Protein AF-A0A1I0B8S6-F1 (afdb_monomer_lite)

Foldseek 3Di:
DDDDDDPVVLVVLLLCCLQVVDDLVVSCVVVVHDSVVNVVSNVVLVVVLVVDVVSVVVSVVSNVNNVVVVVVVVVVLVVVVVVVVVVCVVVVLVPPDPPVSLVVCCVVCCVPNNNVRSCVVVVNDD

pLDDT: mean 80.11, std 11.03, range [46.56, 90.31]

InterPro domains:
  IPR002514 Transposase IS3/IS911family [PF01527] (2-73)
  IPR009057 Homedomain-like superfamily [SSF46689] (1-84)

Radius of gyration: 21.49 Å; chains: 1; bounding box: 52×26×56 Å

Organism: NCBI:txid29364

Secondary structure (DSSP, 8-state):
------HHHHHHHHHHHHHH---HHHHHHHHT--HHHHHHHHHHHHHHHHH-HHHHHHHHHHHHHHHHHHHHHHHHHHHHHHHHHHHHHTTTTTSTT-HHHHHHHHHHHHHHH-HHHHHHHTT---

Structure (mmCIF, N/CA/C/O backbone):
data_AF-A0A1I0B8S6-F1
#
_entry.id   AF-A0A1I0B8S6-F1
#
loop_
_atom_site.group_PDB
_atom_site.id
_atom_site.type_symbol
_atom_site.label_atom_id
_atom_site.label_alt_id
_atom_site.label_comp_id
_atom_site.label_asym_id
_atom_site.label_entity_id
_atom_site.label_seq_id
_atom_site.pdbx_PDB_ins_code
_atom_site.Cartn_x
_atom_site.Cartn_y
_atom_site.Cartn_z
_atom_site.occupancy
_atom_site.B_iso_or_equiv
_atom_site.auth_seq_id
_atom_site.auth_comp_id
_atom_site.auth_asym_id
_atom_site.auth_atom_id
_atom_site.pdbx_PDB_model_num
ATOM 1 N N . MET A 1 1 ? -30.317 -6.995 13.754 1.00 46.72 1 MET A N 1
ATOM 2 C CA . MET A 1 1 ? -29.361 -7.812 14.539 1.00 46.72 1 MET A CA 1
ATOM 3 C C . MET A 1 1 ? -27.995 -7.140 14.526 1.00 46.72 1 MET A C 1
ATOM 5 O O . MET A 1 1 ? -27.531 -6.783 13.449 1.00 46.72 1 MET A O 1
ATOM 9 N N . ARG A 1 2 ? -27.363 -6.925 15.688 1.00 54.00 2 ARG A N 1
ATOM 10 C CA . ARG A 1 2 ? -25.967 -6.461 15.755 1.00 54.00 2 ARG A CA 1
ATOM 11 C C . ARG A 1 2 ? -25.064 -7.676 15.537 1.00 54.00 2 ARG A C 1
ATOM 13 O O . ARG A 1 2 ? -25.101 -8.601 16.339 1.00 54.00 2 ARG A O 1
ATOM 20 N N . LYS A 1 3 ? -24.306 -7.700 14.438 1.00 65.38 3 LYS A N 1
ATOM 21 C CA . LYS A 1 3 ? -23.244 -8.695 14.250 1.00 65.38 3 LYS A CA 1
ATOM 22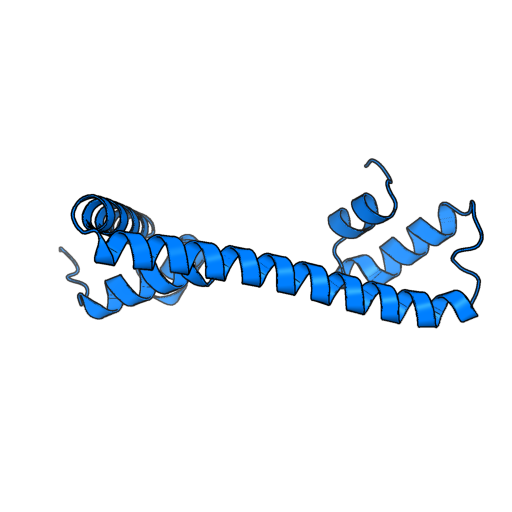 C C . LYS A 1 3 ? -22.102 -8.321 15.194 1.00 65.38 3 LYS A C 1
ATOM 24 O O . LYS A 1 3 ? -21.470 -7.281 15.009 1.00 65.38 3 LYS A O 1
ATOM 29 N N . ASN A 1 4 ? -21.889 -9.125 16.228 1.00 69.56 4 ASN A N 1
ATOM 30 C CA . ASN A 1 4 ? -20.754 -8.959 17.124 1.00 69.56 4 ASN A CA 1
ATOM 31 C C . ASN A 1 4 ? -19.545 -9.627 16.470 1.00 69.56 4 ASN A C 1
ATOM 33 O O . ASN A 1 4 ? -19.515 -10.842 16.320 1.00 69.56 4 ASN A O 1
ATOM 37 N N . TYR A 1 5 ? -18.588 -8.813 16.034 1.00 75.38 5 TYR A N 1
ATOM 38 C CA . TYR A 1 5 ? -17.315 -9.297 15.508 1.00 75.38 5 TYR A CA 1
ATOM 39 C C . TYR A 1 5 ? -16.322 -9.472 16.656 1.00 75.38 5 TYR A C 1
ATOM 41 O O . TYR A 1 5 ? -16.234 -8.592 17.524 1.00 75.38 5 TYR A O 1
ATOM 49 N N . GLU A 1 6 ? -15.577 -10.575 16.624 1.00 83.12 6 GLU A N 1
ATOM 50 C CA . GLU A 1 6 ? -14.491 -10.878 17.559 1.00 83.12 6 GLU A CA 1
ATOM 51 C C . GLU A 1 6 ? -13.477 -9.719 17.599 1.00 83.12 6 GLU A C 1
ATOM 53 O O . GLU A 1 6 ? -13.084 -9.221 16.536 1.00 83.12 6 GLU A O 1
ATOM 58 N N . PRO A 1 7 ? -13.040 -9.255 18.784 1.00 81.56 7 PRO A N 1
ATOM 59 C CA . PRO A 1 7 ? -12.108 -8.132 18.905 1.00 81.56 7 PRO A CA 1
ATOM 60 C C . PRO A 1 7 ? -10.800 -8.365 18.140 1.00 81.56 7 PRO A C 1
ATOM 62 O O . PRO A 1 7 ? -10.273 -7.425 17.546 1.00 81.56 7 PRO A O 1
ATOM 65 N N . GLU A 1 8 ? -10.328 -9.609 18.071 1.00 83.12 8 GLU A N 1
ATOM 66 C CA . GLU A 1 8 ? -9.116 -9.972 17.332 1.00 83.12 8 GLU A CA 1
ATOM 67 C C . GLU A 1 8 ? -9.279 -9.771 15.819 1.00 83.12 8 GLU A C 1
ATOM 69 O O . GLU A 1 8 ? -8.415 -9.175 15.174 1.00 83.12 8 GLU A O 1
ATOM 74 N N . THR A 1 9 ? -10.441 -10.124 15.254 1.00 84.75 9 THR A N 1
ATOM 75 C CA . THR A 1 9 ? -10.722 -9.882 13.826 1.00 84.75 9 THR A CA 1
ATOM 76 C C . THR A 1 9 ? -10.753 -8.391 13.485 1.00 84.75 9 THR A C 1
ATOM 78 O O . THR A 1 9 ? -10.260 -7.982 12.434 1.00 84.75 9 THR A O 1
ATOM 81 N N . LYS A 1 10 ? -11.259 -7.544 14.394 1.00 86.50 10 LYS A N 1
ATOM 82 C CA . LYS A 1 10 ? -11.276 -6.084 14.202 1.00 86.50 10 LYS A CA 1
ATOM 83 C C . LYS A 1 10 ? -9.864 -5.513 14.165 1.00 86.50 10 LYS A C 1
ATOM 85 O O . LYS A 1 10 ? -9.551 -4.737 13.263 1.00 86.50 10 LYS A O 1
ATOM 90 N N . LYS A 1 11 ? -9.014 -5.915 15.117 1.00 85.94 11 LYS A N 1
ATOM 91 C CA . LYS A 1 11 ? -7.609 -5.486 15.178 1.00 85.94 11 LYS A CA 1
ATOM 92 C C . LYS A 1 11 ? -6.851 -5.909 13.924 1.00 85.94 11 LYS A C 1
ATOM 94 O O . LYS A 1 11 ? -6.152 -5.089 13.336 1.00 85.94 11 LYS A O 1
ATOM 99 N N . GLN A 1 12 ? -7.046 -7.148 13.469 1.00 88.50 12 GLN A N 1
ATOM 100 C CA . GLN A 1 12 ? -6.410 -7.653 12.254 1.00 88.50 12 GLN A CA 1
ATOM 101 C C . GLN A 1 12 ? -6.803 -6.835 11.016 1.00 88.50 12 GLN A C 1
ATOM 103 O O . GLN A 1 12 ? -5.929 -6.418 10.260 1.00 88.50 12 GLN A O 1
ATOM 108 N N . ILE A 1 13 ? -8.092 -6.540 10.825 1.00 89.12 13 ILE A N 1
ATOM 109 C CA . ILE A 1 13 ? -8.568 -5.755 9.672 1.00 89.12 13 ILE A CA 1
ATOM 110 C C . ILE A 1 13 ? -7.998 -4.328 9.692 1.00 89.12 13 ILE A C 1
ATOM 112 O O . ILE A 1 13 ? -7.556 -3.827 8.656 1.00 89.12 13 ILE A O 1
ATOM 116 N N . VAL A 1 14 ? -7.965 -3.676 10.861 1.00 87.19 14 VAL A N 1
ATOM 117 C CA . VAL A 1 14 ? -7.371 -2.336 11.008 1.00 87.19 14 VAL A CA 1
ATOM 118 C C . VAL A 1 14 ? -5.873 -2.367 10.693 1.00 87.19 14 VAL A C 1
ATOM 120 O O . VAL A 1 14 ? -5.393 -1.527 9.933 1.00 87.19 14 VAL A O 1
ATOM 123 N N . ARG A 1 15 ? -5.148 -3.369 11.198 1.00 87.44 15 ARG A N 1
ATOM 124 C CA . ARG A 1 15 ? -3.715 -3.546 10.941 1.00 87.44 15 ARG A CA 1
ATOM 125 C C . ARG A 1 15 ? -3.418 -3.770 9.459 1.00 87.44 15 ARG A C 1
ATOM 127 O O . ARG A 1 15 ? -2.544 -3.114 8.906 1.00 87.44 15 ARG A O 1
ATOM 134 N N . LEU A 1 16 ? -4.197 -4.616 8.780 1.00 89.00 16 LEU A N 1
ATOM 135 C CA . LEU A 1 16 ? -4.075 -4.839 7.334 1.00 89.00 16 LEU A CA 1
ATOM 136 C C . LEU A 1 16 ? -4.288 -3.547 6.535 1.00 89.00 16 LEU A C 1
ATOM 138 O O . LEU A 1 16 ? -3.553 -3.283 5.584 1.00 89.00 16 LEU A O 1
ATOM 142 N N . HIS A 1 17 ? -5.264 -2.726 6.924 1.00 87.94 17 HIS A N 1
ATOM 143 C CA . HIS A 1 17 ? -5.497 -1.435 6.282 1.00 87.94 17 HIS A CA 1
ATOM 144 C C . HIS A 1 17 ? -4.309 -0.479 6.468 1.00 87.94 17 HIS A C 1
ATOM 146 O O . HIS A 1 17 ? -3.855 0.122 5.494 1.00 87.94 17 HIS A O 1
ATOM 152 N N . LEU A 1 18 ? -3.790 -0.365 7.695 1.00 84.94 18 LEU A N 1
ATOM 153 C CA . LEU A 1 18 ? -2.733 0.588 8.043 1.00 84.94 18 LEU A CA 1
ATOM 154 C C . LEU A 1 18 ? -1.338 0.163 7.564 1.00 84.94 18 LEU A C 1
ATOM 156 O O . LEU A 1 18 ? -0.595 1.022 7.106 1.00 84.94 18 LEU A O 1
ATOM 160 N N . GLU A 1 19 ? -0.986 -1.124 7.630 1.00 84.38 19 GLU A N 1
ATOM 161 C CA . GLU A 1 19 ? 0.338 -1.627 7.225 1.00 84.38 19 GLU A CA 1
ATOM 162 C C . GLU A 1 19 ? 0.423 -1.934 5.725 1.00 84.38 19 GLU A C 1
ATOM 164 O O . GLU A 1 19 ? 1.443 -1.677 5.083 1.00 84.38 19 GLU A O 1
ATOM 169 N N . GLN A 1 20 ? -0.627 -2.530 5.147 1.00 80.81 20 GLN A N 1
ATOM 170 C CA . GLN A 1 20 ? -0.616 -2.942 3.737 1.00 80.81 20 GLN A CA 1
ATOM 171 C C . GLN A 1 20 ? -1.216 -1.885 2.809 1.00 80.81 20 GLN A C 1
ATOM 173 O O . GLN A 1 20 ? -1.056 -1.985 1.595 1.00 80.81 20 GLN A O 1
ATOM 178 N N . GLY A 1 21 ? -1.928 -0.890 3.347 1.00 81.69 21 GLY A N 1
ATOM 179 C CA . GLY A 1 21 ? -2.582 0.143 2.547 1.00 81.69 21 GLY A CA 1
ATOM 180 C C . GLY A 1 21 ? -3.748 -0.376 1.704 1.00 81.69 21 GLY A C 1
ATOM 181 O O . GLY A 1 21 ? -4.127 0.275 0.729 1.00 81.69 21 GLY A O 1
ATOM 182 N N . ARG A 1 22 ? -4.313 -1.548 2.038 1.00 84.62 22 ARG A N 1
ATOM 183 C CA . ARG A 1 22 ? -5.467 -2.108 1.313 1.00 84.62 22 ARG A CA 1
ATOM 184 C C . ARG A 1 22 ? -6.677 -1.199 1.446 1.00 84.62 22 ARG A C 1
ATOM 186 O O . ARG A 1 22 ? -6.875 -0.564 2.475 1.00 84.62 22 ARG A O 1
ATOM 193 N N . THR A 1 23 ? -7.535 -1.159 0.435 1.00 87.88 23 THR A N 1
ATOM 194 C CA . THR A 1 23 ? -8.756 -0.351 0.508 1.00 87.88 23 THR A CA 1
ATOM 195 C C . THR A 1 23 ? -9.775 -0.976 1.461 1.00 87.88 23 THR A C 1
ATOM 197 O O . THR A 1 23 ? -9.910 -2.197 1.547 1.00 87.88 23 THR A O 1
ATOM 200 N N . ILE A 1 24 ? -10.554 -0.130 2.142 1.00 87.94 24 ILE A N 1
ATOM 201 C CA . ILE A 1 24 ? -11.654 -0.568 3.020 1.00 87.94 24 ILE A CA 1
ATOM 202 C C . ILE A 1 24 ? -12.653 -1.450 2.256 1.00 87.94 24 ILE A C 1
ATOM 204 O O . ILE A 1 24 ? -13.195 -2.396 2.816 1.00 87.94 24 ILE A O 1
ATOM 208 N N . LYS A 1 25 ? -12.868 -1.162 0.966 1.00 87.75 25 LYS A N 1
ATOM 209 C CA . LYS A 1 25 ? -13.749 -1.942 0.093 1.00 87.75 25 LYS A CA 1
ATOM 210 C C . LYS A 1 25 ? -13.231 -3.368 -0.120 1.00 87.75 25 LYS A C 1
ATOM 212 O O . LYS A 1 25 ? -13.991 -4.306 0.069 1.00 87.75 25 LYS A O 1
ATOM 217 N N . SER A 1 26 ? -11.940 -3.529 -0.421 1.00 88.25 26 SER A N 1
ATOM 218 C CA . SER A 1 26 ? -11.330 -4.856 -0.583 1.00 88.25 26 SER A CA 1
ATOM 219 C C . SER A 1 26 ? -11.429 -5.683 0.702 1.00 88.25 26 SER A C 1
ATOM 221 O O . SER A 1 26 ? -11.811 -6.846 0.648 1.00 88.25 26 SER A O 1
ATOM 223 N N . LEU A 1 27 ? -11.164 -5.075 1.863 1.00 88.44 27 LEU A N 1
ATOM 224 C CA . LEU A 1 27 ? -11.281 -5.760 3.156 1.00 88.44 27 LEU A CA 1
ATOM 225 C C . LEU A 1 27 ? -12.739 -6.101 3.503 1.00 88.44 27 LEU A C 1
ATOM 227 O O . LEU A 1 27 ? -13.023 -7.145 4.080 1.00 88.44 27 LEU A O 1
ATOM 231 N N . SER A 1 28 ? -13.672 -5.222 3.146 1.00 87.88 28 SER A N 1
ATOM 232 C CA . SER A 1 28 ? -15.110 -5.436 3.321 1.00 87.88 28 SER A CA 1
ATOM 233 C C . SER A 1 28 ? -15.604 -6.644 2.520 1.00 87.88 28 SER A C 1
ATOM 235 O O . SER A 1 28 ? -16.340 -7.467 3.064 1.00 87.88 28 SER A O 1
ATOM 237 N N . GLU A 1 29 ? -15.164 -6.776 1.268 1.00 88.88 29 GLU A N 1
ATOM 238 C CA . GLU A 1 29 ? -15.501 -7.903 0.392 1.00 88.88 29 GLU A CA 1
ATOM 239 C C . GLU A 1 29 ? -14.847 -9.213 0.862 1.00 88.88 29 GLU A C 1
ATOM 241 O O . GLU A 1 29 ? -15.524 -10.234 0.928 1.00 88.88 29 GLU A O 1
ATOM 246 N N . GLU A 1 30 ? -13.571 -9.181 1.263 1.00 89.12 30 GLU A N 1
ATOM 247 C CA . GLU A 1 30 ? -12.813 -10.366 1.704 1.00 89.12 30 GLU A CA 1
ATOM 248 C C . GLU A 1 30 ? -13.339 -10.949 3.028 1.00 89.12 30 GLU A C 1
ATOM 250 O O . GLU A 1 30 ? -13.518 -12.158 3.154 1.00 89.12 30 GLU A O 1
ATOM 255 N N . TYR A 1 31 ? -13.632 -10.092 4.010 1.00 86.94 31 TYR A N 1
ATOM 256 C CA . TYR A 1 31 ? -14.057 -10.517 5.350 1.00 86.94 31 TYR A CA 1
ATOM 257 C C . TYR A 1 31 ? -15.586 -10.502 5.536 1.00 86.94 31 TYR A C 1
ATOM 259 O O . TYR A 1 31 ? -16.082 -10.801 6.624 1.00 86.94 31 TYR A O 1
ATOM 267 N N . GLY A 1 32 ? -16.356 -10.124 4.509 1.00 85.12 32 GLY A N 1
ATOM 268 C CA . GLY A 1 32 ? -17.823 -10.044 4.574 1.00 85.12 32 GLY A CA 1
ATOM 269 C C . GLY A 1 32 ? -18.351 -8.999 5.570 1.00 85.12 32 GLY A C 1
ATOM 270 O O . GLY A 1 32 ? -19.462 -9.127 6.099 1.00 85.12 32 GLY A O 1
ATOM 271 N N . VAL A 1 33 ? -17.548 -7.974 5.862 1.00 86.38 33 VAL A N 1
ATOM 272 C CA . VAL A 1 33 ? -17.849 -6.903 6.824 1.00 86.38 33 VAL A CA 1
ATOM 273 C C . VAL A 1 33 ? -18.381 -5.688 6.075 1.00 86.38 33 VAL A C 1
ATOM 275 O O . VAL A 1 33 ? -17.951 -5.425 4.964 1.00 86.38 33 VAL A O 1
ATOM 278 N N . SER A 1 34 ? -19.275 -4.886 6.662 1.00 87.69 34 SER A N 1
ATOM 279 C CA . SER A 1 34 ? -19.680 -3.624 6.024 1.00 87.69 34 SER A CA 1
ATOM 280 C C . SER A 1 34 ? -18.536 -2.597 6.003 1.00 87.69 34 SER A C 1
ATOM 282 O O . SER A 1 34 ? -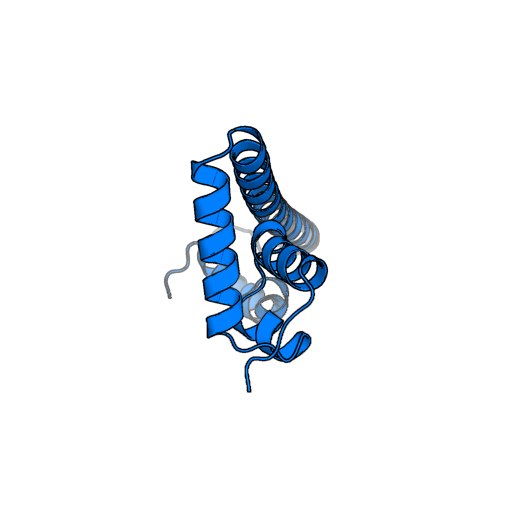17.813 -2.440 6.991 1.00 87.69 34 SER A O 1
ATOM 284 N N . THR A 1 35 ? -18.409 -1.838 4.914 1.00 89.19 35 THR A N 1
ATOM 285 C CA . THR A 1 35 ? -17.416 -0.755 4.777 1.00 89.19 35 THR A CA 1
ATOM 286 C C . THR A 1 35 ? -17.498 0.264 5.920 1.00 89.19 35 THR A C 1
ATOM 288 O O . THR A 1 35 ? -16.473 0.694 6.449 1.00 89.19 35 THR A O 1
ATOM 291 N N . ALA A 1 36 ? -18.715 0.593 6.363 1.00 88.75 36 ALA A N 1
ATOM 292 C CA . ALA A 1 36 ? -18.955 1.487 7.492 1.00 88.75 36 ALA A CA 1
ATOM 293 C C . ALA A 1 36 ? -18.398 0.927 8.812 1.00 88.75 36 ALA A C 1
ATOM 295 O O . ALA A 1 36 ? -17.821 1.670 9.603 1.00 88.75 36 ALA A O 1
ATOM 296 N N . SER A 1 37 ? -18.521 -0.383 9.053 1.00 88.75 37 SER A N 1
ATOM 297 C CA . SER A 1 37 ? -17.957 -1.017 10.252 1.00 88.75 37 SER A CA 1
ATOM 298 C C . SER A 1 37 ? -16.434 -0.937 10.270 1.00 88.75 37 SER A C 1
ATOM 300 O O . SER A 1 37 ? -15.869 -0.558 11.291 1.00 88.75 37 SER A O 1
ATOM 302 N N . VAL A 1 38 ? -15.783 -1.218 9.138 1.00 88.25 38 VAL A N 1
ATOM 303 C CA . VAL A 1 38 ? -14.322 -1.115 9.017 1.00 88.25 38 VAL A CA 1
ATOM 304 C C . VAL A 1 38 ? -13.863 0.324 9.261 1.00 88.25 38 VAL A C 1
ATOM 306 O O . VAL A 1 38 ? -12.951 0.549 10.053 1.00 88.25 38 VAL A O 1
ATOM 309 N N . SER A 1 39 ? -14.542 1.311 8.668 1.00 88.69 39 SER A N 1
ATOM 310 C CA . SER A 1 39 ? -14.235 2.725 8.913 1.00 88.69 39 SER A CA 1
ATOM 311 C C . SER A 1 39 ? -14.404 3.108 10.387 1.00 88.69 39 SER A C 1
ATOM 313 O O . SER A 1 39 ? -13.584 3.851 10.926 1.00 88.69 39 SER A O 1
ATOM 315 N N . ASN A 1 40 ? -15.441 2.597 11.055 1.00 90.31 40 ASN A N 1
ATOM 316 C CA . ASN A 1 40 ? -15.660 2.848 12.477 1.00 90.31 40 ASN A CA 1
ATOM 317 C C . ASN A 1 40 ? -14.545 2.250 13.342 1.00 90.31 40 ASN A C 1
ATOM 319 O O . ASN A 1 40 ? -14.111 2.906 14.285 1.00 90.31 40 ASN A O 1
ATOM 323 N N . TRP A 1 41 ? -14.042 1.056 13.015 1.00 90.19 41 TRP A N 1
ATOM 324 C CA . TRP A 1 41 ? -12.935 0.436 13.752 1.00 90.19 41 TRP A CA 1
ATOM 325 C C . TRP A 1 41 ? -11.620 1.189 13.574 1.00 90.19 41 TRP A C 1
ATOM 327 O O . TRP A 1 41 ? -10.916 1.402 14.555 1.00 90.19 41 TRP A O 1
ATOM 337 N N . VAL A 1 42 ? -11.323 1.674 12.365 1.00 86.94 42 VAL A N 1
ATOM 338 C CA . VAL A 1 42 ? -10.144 2.525 12.120 1.00 86.94 42 VAL A CA 1
ATOM 339 C C . VAL A 1 42 ? -10.237 3.828 12.921 1.00 86.94 42 VAL A C 1
ATOM 341 O O . VAL A 1 42 ? -9.267 4.248 13.551 1.00 86.94 42 VAL A O 1
ATOM 344 N N . ASN A 1 43 ? -11.419 4.450 12.956 1.00 87.62 43 ASN A N 1
ATOM 345 C CA . ASN A 1 43 ? -11.647 5.662 13.744 1.00 87.62 43 ASN A CA 1
ATOM 346 C C . ASN A 1 43 ? -11.531 5.409 15.250 1.00 87.62 43 ASN A C 1
ATOM 348 O O . ASN A 1 43 ? -11.001 6.250 15.974 1.00 87.62 43 ASN A O 1
ATOM 352 N N . GLN A 1 44 ? -12.026 4.268 15.726 1.00 86.50 44 GLN A N 1
ATOM 353 C CA . GLN A 1 44 ? -11.897 3.870 17.121 1.00 86.50 44 GLN A CA 1
ATOM 354 C C . GLN A 1 44 ? -10.427 3.641 17.491 1.00 86.50 44 GLN A C 1
ATOM 356 O O . GLN A 1 44 ? -9.969 4.205 18.479 1.00 86.50 44 GLN A O 1
ATOM 361 N N . PHE A 1 45 ? -9.672 2.931 16.650 1.00 84.62 45 PHE A N 1
ATOM 362 C CA . PHE A 1 45 ? -8.238 2.721 16.841 1.00 84.62 45 PHE A CA 1
ATOM 363 C C . PHE A 1 45 ? -7.477 4.051 16.913 1.00 84.62 45 PHE A C 1
ATOM 365 O O . PHE A 1 45 ? -6.725 4.288 17.849 1.00 84.62 45 PHE A O 1
ATOM 372 N N . ARG A 1 46 ? -7.760 4.994 16.002 1.00 82.38 46 ARG A N 1
ATOM 373 C CA . ARG A 1 46 ? -7.152 6.336 16.039 1.00 82.38 46 ARG A CA 1
ATOM 374 C C . ARG A 1 46 ? -7.453 7.091 17.342 1.00 82.38 46 ARG A C 1
ATOM 376 O O . ARG A 1 46 ? -6.587 7.809 17.833 1.00 82.38 46 ARG A O 1
ATOM 383 N N . LYS A 1 47 ? -8.662 6.955 17.897 1.00 84.62 47 LYS A N 1
ATOM 384 C CA . LYS A 1 47 ? -9.017 7.555 19.197 1.00 84.62 47 LYS A CA 1
ATOM 385 C C . LYS A 1 47 ? -8.273 6.885 20.351 1.00 84.62 47 LYS A C 1
ATOM 387 O O . LYS A 1 47 ? -7.812 7.575 21.252 1.00 84.62 47 LYS A O 1
ATOM 392 N N . GLU A 1 48 ? -8.126 5.565 20.315 1.00 82.00 48 GLU A N 1
ATOM 393 C CA . GLU A 1 48 ? -7.345 4.814 21.305 1.00 82.00 48 GLU A CA 1
ATOM 394 C C . GLU A 1 48 ? -5.861 5.232 21.274 1.00 82.00 48 GLU A C 1
ATOM 396 O O . GLU A 1 48 ? -5.279 5.474 22.332 1.00 82.00 48 GLU A O 1
ATOM 401 N N . CYS A 1 49 ? -5.288 5.472 20.087 1.00 78.56 49 CYS A N 1
ATOM 402 C CA . CYS A 1 49 ? -3.935 6.020 19.921 1.00 78.56 49 CYS A CA 1
ATOM 403 C C . CYS A 1 49 ? -3.760 7.435 20.496 1.00 78.56 49 CYS A C 1
ATOM 405 O O . CYS A 1 49 ? -2.666 7.789 20.920 1.00 78.56 49 CYS A O 1
ATOM 407 N N . GLN A 1 50 ? -4.803 8.271 20.520 1.00 75.75 50 GLN A N 1
ATOM 408 C CA . GLN A 1 50 ? -4.706 9.609 21.125 1.00 75.75 50 GLN A CA 1
ATOM 409 C C . GLN A 1 50 ? -4.615 9.554 22.653 1.00 75.75 50 GLN A C 1
ATOM 411 O O . GLN A 1 50 ? -4.020 10.442 23.258 1.00 75.75 50 GLN A O 1
ATOM 416 N N . ASN A 1 51 ? -5.182 8.514 23.265 1.00 80.38 51 ASN A N 1
ATOM 417 C CA . ASN A 1 51 ? -5.254 8.376 24.717 1.00 80.38 51 ASN A CA 1
ATOM 418 C C . ASN A 1 51 ? -4.087 7.572 25.312 1.00 80.38 51 ASN A C 1
ATOM 420 O O . ASN A 1 51 ? -3.877 7.623 26.521 1.00 80.38 51 ASN A O 1
ATOM 424 N N . ASN A 1 52 ? -3.335 6.826 24.494 1.00 81.50 52 ASN A N 1
ATOM 425 C CA . ASN A 1 52 ? -2.235 5.975 24.947 1.00 81.50 52 ASN A CA 1
ATOM 426 C C . ASN A 1 52 ? -0.969 6.210 24.107 1.00 81.50 52 ASN A C 1
ATOM 428 O O . ASN A 1 52 ? -0.964 5.976 22.899 1.00 81.50 52 ASN A O 1
ATOM 432 N N . SER A 1 53 ? 0.122 6.612 24.768 1.00 77.88 53 SER A N 1
ATOM 433 C CA . SER A 1 53 ? 1.421 6.869 24.129 1.00 77.88 53 SER A CA 1
ATOM 434 C C . SER A 1 53 ? 1.975 5.643 23.395 1.00 77.88 53 SER A C 1
ATOM 436 O O . SER A 1 53 ? 2.485 5.778 22.288 1.00 77.88 53 SER A O 1
ATOM 438 N N . GLN A 1 54 ? 1.802 4.440 23.950 1.00 78.19 54 GLN A N 1
ATOM 439 C CA . GLN A 1 54 ? 2.285 3.198 23.335 1.00 78.19 54 GLN A CA 1
ATOM 440 C C . GLN A 1 54 ? 1.513 2.860 22.048 1.00 78.19 54 GLN A C 1
ATOM 442 O O . GLN A 1 54 ? 2.098 2.464 21.044 1.00 78.19 54 GLN A O 1
ATOM 447 N N . ALA A 1 55 ? 0.194 3.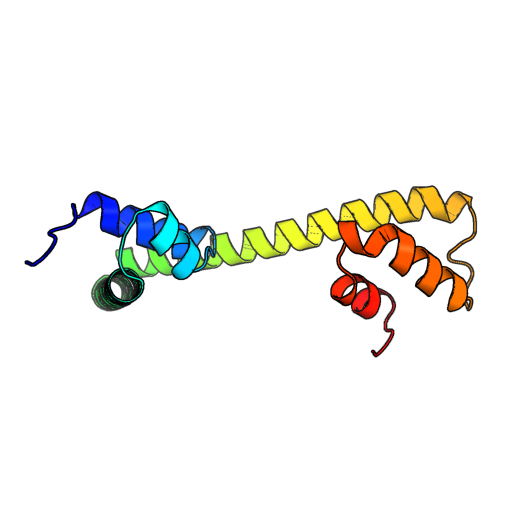078 22.046 1.00 76.44 55 ALA A N 1
ATOM 448 C CA . ALA A 1 55 ? -0.638 2.867 20.860 1.00 76.44 55 ALA A CA 1
ATOM 449 C C . ALA A 1 55 ? -0.365 3.915 19.766 1.00 76.44 55 ALA A C 1
ATOM 451 O O . ALA A 1 55 ? -0.561 3.645 18.580 1.00 76.44 55 ALA A O 1
ATOM 452 N N . LYS A 1 56 ? 0.089 5.115 20.147 1.00 81.44 56 LYS A N 1
ATOM 453 C CA . LYS A 1 56 ? 0.534 6.146 19.206 1.00 81.44 56 LYS A CA 1
ATOM 454 C C . LYS A 1 56 ? 1.827 5.746 18.499 1.00 81.44 56 LYS A C 1
ATOM 456 O O . LYS A 1 56 ? 1.873 5.812 17.277 1.00 81.44 56 LYS A O 1
ATOM 461 N N . GLU A 1 57 ? 2.827 5.285 19.248 1.00 82.19 57 GLU A N 1
ATOM 462 C CA . GLU A 1 57 ? 4.086 4.786 18.678 1.00 82.19 57 GLU A CA 1
ATOM 463 C C . GLU A 1 57 ? 3.841 3.621 17.712 1.00 82.19 57 GLU A C 1
ATOM 465 O O . GLU A 1 57 ? 4.406 3.587 16.619 1.00 82.19 57 GLU A O 1
ATOM 470 N N . GLU A 1 58 ? 2.937 2.702 18.062 1.00 81.19 58 GLU A N 1
ATOM 471 C CA . GLU A 1 58 ? 2.562 1.589 17.186 1.00 81.19 58 GLU A CA 1
ATOM 472 C C . GLU A 1 58 ? 1.874 2.078 15.898 1.00 81.19 58 GLU A C 1
ATOM 474 O O . GLU A 1 58 ? 2.176 1.594 14.805 1.00 81.19 58 GLU A O 1
ATOM 479 N N . TYR A 1 59 ? 0.993 3.079 15.991 1.00 81.44 59 TYR A N 1
ATOM 480 C CA . TYR A 1 59 ? 0.362 3.695 14.821 1.00 81.44 59 TYR A CA 1
ATOM 481 C C . TYR A 1 59 ? 1.372 4.392 13.905 1.00 81.44 59 TYR A C 1
ATOM 483 O O . TYR A 1 59 ? 1.340 4.175 12.690 1.00 81.44 59 TYR A O 1
ATOM 491 N N . ASP A 1 60 ? 2.267 5.198 14.472 1.00 84.69 60 ASP A N 1
ATOM 492 C CA . ASP A 1 60 ? 3.304 5.903 13.717 1.00 84.69 60 ASP A CA 1
ATOM 493 C C . ASP A 1 60 ? 4.237 4.896 13.020 1.00 84.69 60 ASP A C 1
ATOM 495 O O . ASP A 1 60 ? 4.482 5.015 11.816 1.00 84.69 60 ASP A O 1
ATOM 499 N N . SER A 1 61 ? 4.622 3.823 13.721 1.00 85.12 61 SER A N 1
ATOM 500 C CA . SER A 1 61 ? 5.400 2.706 13.162 1.00 85.12 61 SER A CA 1
ATOM 501 C C . SER A 1 61 ? 4.689 2.033 11.981 1.00 85.12 61 SER A C 1
ATOM 503 O O . SER A 1 61 ? 5.293 1.794 10.936 1.00 85.12 61 SER A O 1
ATOM 505 N N . MET A 1 62 ? 3.384 1.749 12.095 1.00 84.25 62 MET A N 1
ATOM 506 C CA . MET A 1 62 ? 2.611 1.154 10.995 1.00 84.25 62 MET A CA 1
ATOM 507 C C . MET A 1 62 ? 2.542 2.076 9.769 1.00 84.25 62 MET A C 1
ATOM 509 O O . MET A 1 62 ? 2.627 1.604 8.633 1.00 84.25 62 MET A O 1
ATOM 513 N N . GLN A 1 63 ? 2.404 3.389 9.979 1.00 84.12 63 GLN A N 1
ATOM 514 C CA . GLN A 1 63 ? 2.422 4.366 8.887 1.00 84.12 63 GLN A CA 1
ATOM 515 C C . GLN A 1 63 ? 3.786 4.434 8.201 1.00 84.12 63 GLN A C 1
ATOM 517 O O . GLN A 1 63 ? 3.851 4.545 6.974 1.00 84.12 63 GLN A O 1
ATOM 522 N N . GLU A 1 64 ? 4.868 4.353 8.969 1.00 87.06 64 GLU A N 1
ATOM 523 C CA . GLU A 1 64 ? 6.225 4.314 8.436 1.00 87.06 64 GLU A CA 1
ATOM 524 C C . GLU A 1 64 ? 6.474 3.043 7.618 1.00 87.06 64 GLU A C 1
ATOM 526 O O . GLU A 1 64 ? 6.928 3.135 6.478 1.00 87.06 64 GLU A O 1
ATOM 531 N N . ILE A 1 65 ? 6.049 1.873 8.110 1.00 88.50 65 ILE A N 1
ATOM 532 C CA . ILE A 1 65 ? 6.105 0.607 7.357 1.00 88.50 65 ILE A CA 1
ATOM 533 C C . ILE A 1 65 ? 5.386 0.734 6.008 1.00 88.50 65 ILE A C 1
ATOM 535 O O . ILE A 1 65 ? 5.899 0.274 4.985 1.00 88.50 65 ILE A O 1
ATOM 539 N N . LEU A 1 66 ? 4.214 1.372 5.975 1.00 86.56 66 LEU A N 1
ATOM 540 C CA . LEU A 1 66 ? 3.471 1.582 4.734 1.00 86.56 66 LEU A CA 1
ATOM 541 C C . LEU A 1 66 ? 4.213 2.509 3.761 1.00 86.56 66 LEU A C 1
ATOM 543 O O . LEU A 1 66 ? 4.222 2.236 2.558 1.00 86.56 66 LEU A O 1
ATOM 547 N N . LYS A 1 67 ? 4.837 3.588 4.251 1.00 88.50 67 LYS A N 1
ATOM 548 C CA . LYS A 1 67 ? 5.658 4.486 3.419 1.00 88.50 67 LYS A CA 1
ATOM 549 C C . LYS A 1 67 ? 6.867 3.751 2.847 1.00 88.50 67 LYS A C 1
ATOM 551 O O . LYS A 1 67 ? 7.026 3.724 1.631 1.00 88.50 67 LYS A O 1
ATOM 556 N N . LEU A 1 68 ? 7.622 3.057 3.696 1.00 90.00 68 LEU A N 1
ATOM 557 C CA . LEU A 1 68 ? 8.793 2.279 3.292 1.00 90.00 68 LEU A CA 1
ATOM 558 C C . LEU A 1 68 ? 8.435 1.200 2.266 1.00 90.00 68 LEU A C 1
ATOM 560 O O . LEU A 1 68 ? 9.168 0.983 1.307 1.00 90.00 68 LEU A O 1
ATOM 564 N N . ARG A 1 69 ? 7.280 0.536 2.404 1.00 87.44 69 ARG A N 1
ATOM 565 C CA . ARG A 1 69 ? 6.800 -0.429 1.401 1.00 87.44 69 ARG A CA 1
ATOM 566 C C . ARG A 1 69 ? 6.509 0.218 0.050 1.00 87.44 69 ARG A C 1
ATOM 568 O O . ARG A 1 69 ? 6.800 -0.398 -0.974 1.00 87.44 69 ARG A O 1
ATOM 575 N N . LYS A 1 70 ? 5.940 1.426 0.035 1.00 87.69 70 LYS A N 1
ATOM 576 C CA . LYS A 1 70 ? 5.710 2.180 -1.208 1.00 87.69 70 LYS A CA 1
ATOM 577 C C . LYS A 1 70 ? 7.029 2.583 -1.852 1.00 87.69 70 LYS A C 1
ATOM 579 O O . LYS A 1 70 ? 7.210 2.317 -3.033 1.00 87.69 70 LYS A O 1
ATOM 584 N N . GLU A 1 71 ? 7.953 3.126 -1.070 1.00 88.25 71 GLU A N 1
ATOM 585 C CA . GLU A 1 71 ? 9.289 3.504 -1.540 1.00 88.25 71 GLU A CA 1
ATOM 586 C C . GLU A 1 71 ? 10.053 2.293 -2.084 1.00 88.25 71 GLU A C 1
ATOM 588 O O . GLU A 1 71 ? 10.606 2.353 -3.176 1.00 88.25 71 GLU A O 1
ATOM 593 N N . LEU A 1 72 ? 10.011 1.147 -1.395 1.00 90.12 72 LEU A N 1
ATOM 594 C CA . LEU A 1 72 ? 10.606 -0.097 -1.888 1.00 90.12 72 LEU A CA 1
ATOM 595 C C . LEU A 1 72 ? 9.949 -0.588 -3.179 1.00 90.12 72 LEU A C 1
ATOM 597 O O . LEU A 1 72 ? 10.643 -1.109 -4.048 1.00 90.12 72 LEU A O 1
ATOM 601 N N . ALA A 1 73 ? 8.628 -0.463 -3.316 1.00 87.31 73 ALA A N 1
ATOM 602 C CA . ALA A 1 73 ? 7.934 -0.838 -4.543 1.00 87.31 73 ALA A CA 1
ATOM 603 C C . ALA A 1 73 ? 8.316 0.084 -5.714 1.00 87.31 73 ALA A C 1
ATOM 605 O O . ALA A 1 73 ? 8.562 -0.406 -6.815 1.00 87.31 73 ALA A O 1
ATOM 606 N N . GLU A 1 74 ? 8.418 1.393 -5.476 1.00 86.69 74 GLU A N 1
ATOM 607 C CA . GLU A 1 74 ? 8.885 2.371 -6.464 1.00 86.69 74 GLU A CA 1
ATOM 608 C C . GLU A 1 74 ? 10.348 2.126 -6.852 1.00 86.69 74 GLU A C 1
ATOM 610 O O . GLU A 1 74 ? 10.650 2.027 -8.038 1.00 86.69 74 GLU A O 1
ATOM 615 N N . ALA A 1 75 ? 11.235 1.917 -5.877 1.00 87.56 75 ALA A N 1
ATOM 616 C CA . ALA A 1 75 ? 12.650 1.638 -6.110 1.00 87.56 75 ALA A CA 1
ATOM 617 C C . ALA A 1 75 ? 12.880 0.293 -6.816 1.00 87.56 75 ALA A C 1
ATOM 619 O O . ALA A 1 75 ? 13.769 0.175 -7.659 1.00 87.56 75 ALA A O 1
ATOM 620 N N . ARG A 1 76 ? 12.085 -0.742 -6.511 1.00 87.31 76 ARG A N 1
ATOM 621 C CA . ARG A 1 76 ? 12.120 -2.015 -7.253 1.00 87.31 76 ARG A CA 1
ATOM 622 C C . ARG A 1 76 ? 11.685 -1.817 -8.697 1.00 87.31 76 ARG A C 1
ATOM 624 O O . ARG A 1 76 ? 12.380 -2.279 -9.594 1.00 87.31 76 ARG A O 1
ATOM 631 N N . LYS A 1 77 ? 10.592 -1.081 -8.909 1.00 85.94 77 LYS A N 1
ATOM 632 C CA . LYS A 1 77 ? 10.105 -0.734 -10.244 1.00 85.94 77 LYS A CA 1
ATOM 633 C C . LYS A 1 77 ? 11.151 0.063 -11.034 1.00 85.94 77 LYS A C 1
ATOM 635 O O . LYS A 1 77 ? 11.359 -0.205 -12.211 1.00 85.94 77 LYS A O 1
ATOM 640 N N . GLU A 1 78 ? 11.853 0.993 -10.394 1.00 84.44 78 GLU A N 1
ATOM 641 C CA . GLU A 1 78 ? 12.944 1.744 -11.022 1.00 84.44 78 GLU A CA 1
ATOM 642 C C . GLU A 1 78 ? 14.163 0.865 -11.332 1.00 84.44 78 GLU A C 1
ATOM 644 O O . GLU A 1 78 ? 14.729 0.973 -12.412 1.00 84.44 78 GLU A O 1
ATOM 649 N N . ASN A 1 79 ? 14.532 -0.067 -10.452 1.00 84.81 79 ASN A N 1
ATOM 650 C CA . ASN A 1 79 ? 15.595 -1.033 -10.741 1.00 84.81 79 ASN A CA 1
ATOM 651 C C . ASN A 1 79 ? 15.244 -1.957 -11.915 1.00 84.81 79 ASN A C 1
ATOM 653 O O . ASN A 1 79 ? 16.109 -2.268 -12.729 1.00 84.81 79 ASN A O 1
ATOM 657 N N . GLU A 1 80 ? 13.996 -2.418 -12.008 1.00 84.62 80 GLU A N 1
ATOM 658 C CA . GLU A 1 80 ? 13.518 -3.193 -13.158 1.00 84.62 80 GLU A CA 1
ATOM 659 C C . GLU A 1 80 ? 13.550 -2.359 -14.439 1.00 84.62 80 GLU A C 1
ATOM 661 O O . GLU A 1 80 ? 13.988 -2.851 -15.476 1.00 84.62 80 GLU A O 1
ATOM 666 N N . PHE A 1 81 ? 13.158 -1.086 -14.355 1.00 81.62 81 PHE A N 1
ATOM 667 C CA . PHE A 1 81 ? 13.272 -0.147 -15.464 1.00 81.62 81 PHE A CA 1
ATOM 668 C C . PHE A 1 81 ? 14.727 0.008 -15.920 1.00 81.62 81 PHE A C 1
ATOM 670 O O . PHE A 1 81 ? 14.998 -0.213 -17.092 1.00 81.62 81 PHE A O 1
ATOM 677 N N . LEU A 1 82 ? 15.667 0.269 -15.006 1.00 77.69 82 LEU A N 1
ATOM 678 C CA . LEU A 1 82 ? 17.094 0.416 -15.320 1.00 77.69 82 LEU A CA 1
ATOM 679 C C . LEU A 1 82 ? 17.717 -0.871 -15.870 1.00 77.69 82 LEU A C 1
ATOM 681 O O . LEU A 1 82 ? 18.589 -0.819 -16.729 1.00 77.69 82 LEU A O 1
ATOM 685 N N . LYS A 1 83 ? 17.291 -2.048 -15.400 1.00 79.25 83 LYS A N 1
ATOM 686 C CA . LYS A 1 83 ? 17.742 -3.326 -15.973 1.00 79.25 83 LYS A CA 1
ATOM 687 C C . LYS A 1 83 ? 17.262 -3.495 -17.412 1.00 79.25 83 LYS A C 1
ATOM 689 O O . LYS A 1 83 ? 18.051 -3.901 -18.260 1.00 79.25 83 LYS A O 1
ATOM 694 N N . ASN A 1 84 ? 16.004 -3.157 -17.682 1.00 72.38 84 ASN A N 1
ATOM 695 C CA . ASN A 1 84 ? 15.442 -3.207 -19.030 1.00 72.38 84 ASN A CA 1
ATOM 696 C C . ASN A 1 84 ? 16.070 -2.145 -19.943 1.00 72.38 84 ASN A C 1
ATOM 698 O O . ASN A 1 84 ? 16.355 -2.438 -21.099 1.00 72.38 84 ASN A O 1
ATOM 702 N N . GLU A 1 85 ? 16.338 -0.951 -19.410 1.00 65.00 85 GLU A N 1
ATOM 703 C CA . GLU A 1 85 ? 17.050 0.134 -20.087 1.00 65.00 85 GLU A CA 1
ATOM 704 C C . GLU A 1 85 ? 18.489 -0.264 -20.402 1.00 65.00 85 GLU A C 1
ATOM 706 O O . GLU A 1 85 ? 18.881 -0.157 -21.549 1.00 65.00 85 GLU A O 1
ATOM 711 N N . ASN A 1 86 ? 19.260 -0.814 -19.461 1.00 60.12 86 ASN A N 1
ATOM 712 C CA . ASN A 1 86 ? 20.622 -1.291 -19.731 1.00 60.12 86 ASN A CA 1
ATOM 713 C C . ASN A 1 86 ? 20.645 -2.409 -20.784 1.00 60.12 86 ASN A C 1
ATOM 715 O O . ASN A 1 86 ? 21.546 -2.453 -21.615 1.00 60.12 86 ASN A O 1
ATOM 719 N N . GLN A 1 87 ? 19.635 -3.284 -20.792 1.00 60.12 87 GLN A N 1
ATOM 720 C CA . GLN A 1 87 ? 19.480 -4.308 -21.826 1.00 60.12 87 GLN A CA 1
ATOM 721 C C . GLN A 1 87 ? 19.079 -3.723 -23.196 1.00 60.12 87 GLN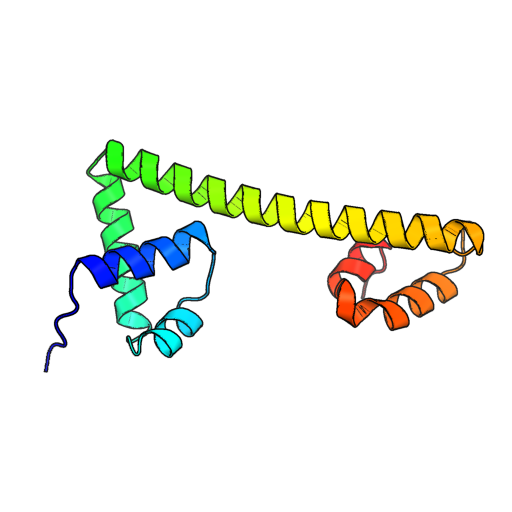 A C 1
ATOM 723 O O . GLN A 1 87 ? 19.286 -4.371 -24.218 1.00 60.12 87 GLN A O 1
ATOM 728 N N . GLN A 1 88 ? 18.525 -2.509 -23.233 1.00 54.59 88 GLN A N 1
ATOM 729 C CA . GLN A 1 88 ? 18.087 -1.792 -24.440 1.00 54.59 88 GLN A CA 1
ATOM 730 C C . GLN A 1 88 ? 19.027 -0.664 -24.880 1.00 54.59 88 GLN A C 1
ATOM 732 O O . GLN A 1 88 ? 18.979 -0.255 -26.037 1.00 54.59 88 GLN A O 1
ATOM 737 N N . ALA A 1 89 ? 19.907 -0.180 -24.008 1.00 53.19 89 ALA A N 1
ATOM 738 C CA . ALA A 1 89 ? 20.970 0.765 -24.325 1.00 53.19 89 ALA A CA 1
ATOM 739 C C . ALA A 1 89 ? 21.994 0.128 -25.280 1.00 53.19 89 ALA A C 1
ATOM 741 O O . ALA A 1 89 ? 22.509 0.816 -26.156 1.00 53.19 89 ALA A O 1
ATOM 742 N N . ASP A 1 90 ? 22.162 -1.200 -25.216 1.00 48.84 90 ASP A N 1
ATOM 743 C CA . ASP A 1 90 ? 22.851 -2.006 -26.240 1.00 48.84 90 ASP A CA 1
ATOM 744 C C . ASP A 1 90 ? 22.169 -1.933 -27.630 1.00 48.84 90 ASP A C 1
ATOM 746 O O . ASP A 1 90 ? 22.804 -2.196 -28.648 1.00 48.84 90 ASP A O 1
ATOM 750 N N . TYR A 1 91 ? 20.891 -1.530 -27.694 1.00 46.56 91 TYR A N 1
ATOM 751 C CA . TYR A 1 91 ? 20.088 -1.368 -28.916 1.00 46.56 91 TYR A CA 1
ATOM 752 C C . TYR A 1 91 ? 19.846 0.106 -29.327 1.00 46.56 91 TYR A C 1
ATOM 754 O O . TYR A 1 91 ? 19.085 0.354 -30.260 1.00 46.56 91 TYR A O 1
ATOM 762 N N . GLY A 1 92 ? 20.492 1.095 -28.688 1.00 51.12 92 GLY A N 1
ATOM 763 C CA . GLY A 1 92 ? 20.540 2.489 -29.178 1.00 51.12 92 GLY A CA 1
ATOM 764 C C . GLY A 1 92 ? 19.304 3.375 -28.931 1.00 51.12 92 GLY A C 1
ATOM 765 O O . GLY A 1 92 ? 19.223 4.470 -29.478 1.00 51.12 92 GLY A O 1
ATOM 766 N N . ILE A 1 93 ? 18.354 2.949 -28.092 1.00 53.88 93 ILE A N 1
ATOM 767 C CA . ILE A 1 93 ? 17.054 3.626 -27.872 1.00 53.88 93 ILE A CA 1
ATOM 768 C C . ILE A 1 93 ? 17.162 4.971 -27.112 1.00 53.88 93 ILE A C 1
ATOM 770 O O . ILE A 1 93 ? 16.269 5.809 -27.215 1.00 53.88 93 ILE A O 1
ATOM 774 N N . PHE A 1 94 ? 18.252 5.214 -26.375 1.00 54.38 94 PHE A N 1
ATOM 775 C CA . PHE A 1 94 ? 18.434 6.417 -25.539 1.00 54.38 94 PHE A CA 1
ATOM 776 C C . PHE A 1 94 ? 19.354 7.484 -26.149 1.00 54.38 94 PHE A C 1
ATOM 778 O O . PHE A 1 94 ? 19.760 8.419 -25.457 1.00 54.38 94 PHE A O 1
ATOM 785 N N . CYS A 1 95 ? 19.685 7.383 -27.440 1.00 53.75 95 CYS A N 1
ATOM 786 C CA . CYS A 1 95 ? 20.329 8.491 -28.139 1.00 53.75 95 CYS A CA 1
ATOM 787 C C . CYS A 1 95 ? 19.359 9.689 -28.177 1.00 53.75 95 CYS A C 1
ATOM 789 O O . CYS A 1 95 ? 18.216 9.568 -28.613 1.00 53.75 95 CYS A O 1
ATOM 791 N N . GLU A 1 96 ? 19.801 10.828 -27.642 1.00 51.03 96 GLU A N 1
ATOM 792 C CA . GLU A 1 96 ? 18.986 12.018 -27.377 1.00 51.03 96 GLU A CA 1
ATOM 793 C C . GLU A 1 96 ? 18.104 12.434 -28.572 1.00 51.03 96 GLU A C 1
ATOM 795 O O . GLU A 1 96 ? 18.610 12.805 -29.628 1.00 51.03 96 GLU A O 1
ATOM 800 N N . GLY A 1 97 ? 16.777 12.452 -28.384 1.00 57.78 97 GLY A N 1
ATOM 801 C CA . GLY A 1 97 ? 15.860 13.210 -29.249 1.00 57.78 97 GLY A CA 1
ATOM 802 C C . GLY A 1 97 ? 14.664 12.463 -29.843 1.00 57.78 97 GLY A C 1
ATOM 803 O O . GLY A 1 97 ? 13.692 13.123 -30.217 1.00 57.78 97 GLY A O 1
ATOM 804 N N . ASP A 1 98 ? 14.650 11.128 -29.884 1.00 69.94 98 ASP A N 1
ATOM 805 C CA . ASP A 1 98 ? 13.567 10.397 -30.557 1.00 69.94 98 ASP A CA 1
ATOM 806 C C . ASP A 1 98 ? 12.350 10.148 -29.652 1.00 69.94 98 ASP A C 1
ATOM 808 O O . ASP A 1 98 ? 12.151 9.083 -29.067 1.00 69.94 98 ASP A O 1
ATOM 812 N N . ARG A 1 99 ? 11.447 11.138 -29.586 1.00 72.88 99 ARG A N 1
ATOM 813 C CA . ARG A 1 99 ? 10.129 10.990 -28.929 1.00 72.88 99 ARG A CA 1
ATOM 814 C C . ARG A 1 99 ? 9.354 9.759 -29.419 1.00 72.88 99 ARG A C 1
ATOM 816 O O . ARG A 1 99 ? 8.573 9.195 -28.659 1.00 72.88 99 ARG A O 1
ATOM 823 N N . LEU A 1 100 ? 9.550 9.353 -30.676 1.00 76.62 100 LEU A N 1
ATOM 824 C CA . LEU A 1 100 ? 8.923 8.165 -31.262 1.00 76.62 100 LEU A CA 1
ATOM 825 C C . LEU A 1 100 ? 9.342 6.879 -30.545 1.00 76.62 100 LEU A C 1
ATOM 827 O O . LEU A 1 100 ? 8.485 6.042 -30.262 1.00 76.62 100 LEU A O 1
ATOM 831 N N . GLU A 1 101 ? 10.620 6.744 -30.199 1.00 76.25 101 GLU A N 1
ATOM 832 C CA . GLU A 1 101 ? 11.122 5.576 -29.476 1.00 76.25 101 GLU A CA 1
ATOM 833 C C . GLU A 1 101 ? 10.618 5.555 -28.029 1.00 76.25 101 GLU A C 1
ATOM 835 O O . GLU A 1 101 ? 10.207 4.504 -27.536 1.00 76.25 101 GLU A O 1
ATOM 840 N N . ALA A 1 102 ? 10.477 6.721 -27.387 1.00 77.38 102 ALA A N 1
ATOM 841 C CA . ALA A 1 102 ? 9.814 6.813 -26.084 1.00 77.38 102 ALA A CA 1
ATOM 842 C C . ALA A 1 102 ? 8.351 6.326 -26.145 1.00 77.38 102 ALA A C 1
ATOM 844 O O . ALA A 1 102 ? 7.916 5.563 -25.281 1.00 77.38 102 ALA A O 1
ATOM 845 N N . TYR A 1 103 ? 7.587 6.695 -27.182 1.00 80.94 103 TYR A N 1
ATOM 846 C CA . TYR A 1 103 ? 6.216 6.196 -27.356 1.00 80.94 103 TYR A CA 1
ATOM 847 C C . TYR A 1 103 ? 6.159 4.691 -27.643 1.00 80.94 103 TYR A C 1
ATOM 849 O O . TYR A 1 103 ? 5.301 4.006 -27.085 1.00 80.94 103 TYR A O 1
ATOM 857 N N . ARG A 1 104 ? 7.077 4.159 -28.459 1.00 82.81 104 ARG A N 1
ATOM 858 C CA . ARG A 1 104 ? 7.191 2.713 -28.731 1.00 82.81 104 ARG A CA 1
ATOM 859 C C . ARG A 1 104 ? 7.511 1.920 -27.468 1.00 82.81 104 ARG A C 1
ATOM 861 O O . ARG A 1 104 ? 6.882 0.889 -27.209 1.00 82.81 104 ARG A O 1
ATOM 868 N N . PHE A 1 105 ? 8.427 2.432 -26.649 1.00 81.81 105 PHE A N 1
ATOM 869 C CA . PHE A 1 105 ? 8.735 1.863 -25.344 1.00 81.81 105 PHE A CA 1
ATOM 870 C C . PHE A 1 105 ? 7.504 1.895 -24.435 1.00 81.81 105 PHE A C 1
ATOM 872 O O . PHE A 1 105 ? 7.130 0.868 -23.870 1.00 81.81 105 PHE A O 1
ATOM 879 N N . ILE A 1 106 ? 6.818 3.040 -24.337 1.00 83.81 106 ILE A N 1
ATOM 880 C CA . ILE A 1 106 ? 5.591 3.157 -23.540 1.00 83.81 106 ILE A CA 1
ATOM 881 C C . ILE A 1 106 ? 4.561 2.128 -23.998 1.00 83.81 106 ILE A C 1
ATOM 883 O O . ILE A 1 106 ? 4.037 1.400 -23.164 1.00 83.81 106 ILE A O 1
ATOM 887 N N . GLN A 1 107 ? 4.305 2.003 -25.297 1.00 84.44 107 GLN A N 1
ATOM 888 C CA . GLN A 1 107 ? 3.342 1.036 -25.818 1.00 84.44 107 GLN A CA 1
ATOM 889 C C . GLN A 1 107 ? 3.717 -0.410 -25.463 1.00 84.44 107 GLN A C 1
ATOM 891 O O . GLN A 1 107 ? 2.845 -1.192 -25.093 1.00 84.44 107 GLN A O 1
ATOM 896 N N . SER A 1 108 ? 5.001 -0.756 -25.502 1.00 84.56 108 SER A N 1
ATOM 897 C CA . SER A 1 108 ? 5.471 -2.117 -25.212 1.00 84.56 108 SER A CA 1
ATOM 898 C C . SER A 1 108 ? 5.476 -2.442 -23.714 1.00 84.56 108 SER A C 1
ATOM 900 O O . SER A 1 108 ? 5.225 -3.576 -23.322 1.00 84.56 108 SER A O 1
ATOM 902 N N . TYR A 1 109 ? 5.724 -1.443 -22.863 1.00 83.38 109 TYR A N 1
ATOM 903 C CA . TYR A 1 109 ? 5.972 -1.636 -21.432 1.00 83.38 109 TYR A CA 1
ATOM 904 C C . TYR A 1 109 ? 4.907 -1.021 -20.509 1.00 83.38 109 TYR A C 1
ATOM 906 O O . TYR A 1 109 ? 5.031 -1.095 -19.280 1.00 83.38 109 TYR A O 1
ATOM 914 N N . HIS A 1 110 ? 3.843 -0.428 -21.060 1.00 84.50 110 HIS A N 1
ATOM 915 C CA . HIS A 1 110 ? 2.775 0.186 -20.268 1.00 84.50 110 HIS A CA 1
ATOM 916 C C . HIS A 1 110 ? 2.078 -0.797 -19.323 1.00 84.50 110 HIS A C 1
ATOM 918 O O . HIS A 1 110 ? 1.680 -0.375 -18.241 1.00 84.50 110 HIS A O 1
ATOM 924 N N . GLU A 1 111 ? 1.955 -2.079 -19.681 1.00 85.88 111 GLU A N 1
ATOM 925 C CA . GLU A 1 111 ? 1.354 -3.096 -18.804 1.00 85.88 111 GLU A CA 1
ATOM 926 C C . GLU A 1 111 ? 2.226 -3.387 -17.575 1.00 85.88 111 GLU A C 1
ATOM 928 O O . GLU A 1 111 ? 1.708 -3.625 -16.486 1.00 85.88 111 GLU A O 1
ATOM 933 N N . ILE A 1 112 ? 3.551 -3.308 -17.728 1.00 84.81 112 ILE A N 1
ATOM 934 C CA . ILE A 1 112 ? 4.525 -3.627 -16.676 1.00 84.81 112 ILE A CA 1
ATOM 935 C C . ILE A 1 112 ? 4.693 -2.433 -15.729 1.00 84.81 112 ILE A C 1
ATOM 937 O O . ILE A 1 112 ? 4.545 -2.539 -14.509 1.00 84.81 112 ILE A O 1
ATOM 941 N N . PHE A 1 113 ? 4.987 -1.256 -16.284 1.00 85.12 113 PHE A N 1
ATOM 942 C CA . PHE A 1 113 ? 5.326 -0.081 -15.479 1.00 85.12 113 PHE A CA 1
ATOM 943 C C . PHE A 1 113 ? 4.131 0.835 -15.207 1.00 85.12 113 PHE A C 1
ATOM 945 O O . PHE A 1 113 ? 4.120 1.541 -14.192 1.00 85.12 113 PHE A O 1
ATOM 952 N N . GLY A 1 114 ? 3.097 0.781 -16.043 1.00 8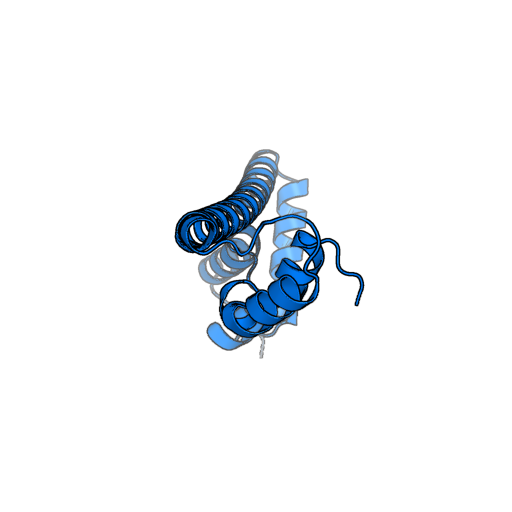6.75 114 GLY A N 1
ATOM 953 C CA . GLY A 1 114 ? 1.966 1.700 -16.034 1.00 86.75 114 GLY A CA 1
ATOM 954 C C . GLY A 1 114 ? 2.229 2.922 -16.912 1.00 86.75 114 GLY A C 1
ATOM 955 O O . GLY A 1 114 ? 3.217 3.635 -16.731 1.00 86.75 114 GLY A O 1
ATOM 956 N N . THR A 1 115 ? 1.297 3.230 -17.816 1.00 86.38 115 THR A N 1
ATOM 957 C CA . THR A 1 115 ? 1.386 4.356 -18.767 1.00 86.38 115 THR A CA 1
ATOM 958 C C . THR A 1 115 ? 1.673 5.680 -18.069 1.00 86.38 115 THR A C 1
ATOM 960 O O . THR A 1 115 ? 2.575 6.411 -18.460 1.00 86.38 115 THR A O 1
ATOM 963 N N . ARG A 1 116 ? 0.954 5.980 -16.980 1.00 86.75 116 ARG A N 1
ATOM 964 C CA . ARG A 1 116 ? 1.117 7.240 -16.237 1.00 86.75 116 ARG A CA 1
ATOM 965 C C . ARG A 1 116 ? 2.484 7.359 -15.559 1.00 86.75 116 ARG A C 1
ATOM 967 O O . ARG A 1 116 ? 3.005 8.463 -15.434 1.00 86.75 116 ARG A O 1
ATOM 974 N N . TRP A 1 117 ? 3.048 6.235 -15.118 1.00 88.38 117 TRP A N 1
ATOM 975 C CA . TRP A 1 117 ? 4.380 6.202 -14.518 1.00 88.38 117 TRP A CA 1
ATOM 976 C C . TRP A 1 117 ? 5.451 6.451 -15.584 1.00 88.38 117 TRP A C 1
ATOM 978 O O . TRP A 1 117 ? 6.311 7.305 -15.389 1.00 88.38 117 TRP A O 1
ATOM 988 N N . LEU A 1 118 ? 5.332 5.800 -16.747 1.00 85.06 11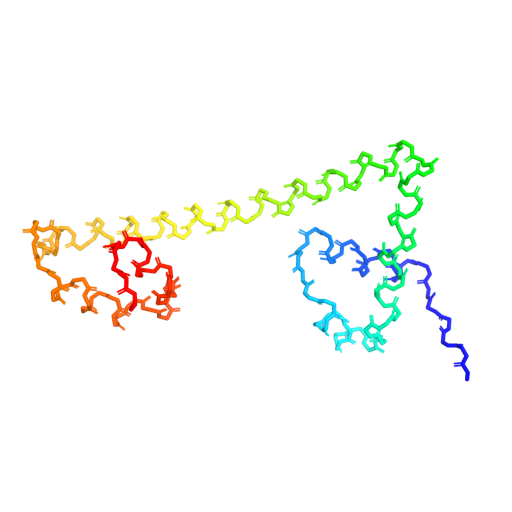8 LEU A N 1
ATOM 989 C CA . LEU A 1 118 ? 6.255 5.987 -17.868 1.00 85.06 118 LEU A CA 1
ATOM 990 C C . LEU A 1 118 ? 6.194 7.400 -18.460 1.00 85.06 118 LEU A C 1
ATOM 992 O O . LEU A 1 118 ? 7.235 8.017 -18.651 1.00 85.06 118 LEU A O 1
ATOM 996 N N . LEU A 1 119 ? 4.997 7.954 -18.675 1.00 83.94 119 LEU A N 1
ATOM 997 C CA . LEU A 1 119 ? 4.830 9.335 -19.149 1.00 83.94 119 LEU A CA 1
ATOM 998 C C . LEU A 1 119 ? 5.520 10.339 -18.216 1.00 83.94 119 LEU A C 1
ATOM 1000 O O . LEU A 1 119 ? 6.235 11.226 -18.678 1.00 83.94 119 LEU A O 1
ATOM 1004 N N . ARG A 1 120 ? 5.383 10.152 -16.894 1.00 85.56 120 ARG A N 1
ATOM 1005 C CA . ARG A 1 120 ? 6.087 10.971 -15.898 1.00 85.56 120 ARG A CA 1
ATOM 1006 C C . ARG A 1 120 ? 7.605 10.790 -15.978 1.00 85.56 120 ARG A C 1
ATOM 1008 O O . ARG A 1 120 ? 8.322 11.775 -15.836 1.00 85.56 120 ARG A O 1
ATOM 1015 N N . LYS A 1 121 ? 8.093 9.566 -16.206 1.00 83.25 121 LYS A N 1
ATOM 1016 C CA . LYS A 1 121 ? 9.530 9.260 -16.301 1.00 83.25 121 LYS A CA 1
ATOM 1017 C C . LYS A 1 121 ? 10.177 9.902 -17.532 1.00 83.25 121 LYS A C 1
ATOM 1019 O O . LYS A 1 121 ? 11.255 10.468 -17.406 1.00 83.25 121 LYS A O 1
ATOM 1024 N N . PHE A 1 122 ? 9.490 9.897 -18.675 1.00 79.75 122 PHE A N 1
ATOM 1025 C CA . PHE A 1 122 ? 9.947 10.554 -19.907 1.00 79.75 122 PHE A CA 1
ATOM 1026 C C . PHE A 1 122 ? 9.609 12.054 -19.977 1.00 79.75 122 PHE A C 1
ATOM 1028 O O . PHE A 1 122 ? 9.879 12.697 -20.989 1.00 79.75 122 PHE A O 1
ATOM 1035 N N . ASN A 1 123 ? 9.019 12.620 -18.916 1.00 78.81 123 ASN A N 1
ATOM 1036 C CA . ASN A 1 123 ? 8.561 14.010 -18.859 1.00 78.81 123 ASN A CA 1
ATOM 1037 C C . ASN A 1 123 ? 7.637 14.395 -20.037 1.00 78.81 123 ASN A C 1
ATOM 1039 O O . ASN A 1 123 ? 7.695 15.503 -20.573 1.00 78.81 123 ASN A O 1
ATOM 1043 N N . ILE A 1 124 ? 6.793 13.449 -20.459 1.00 78.88 124 ILE A N 1
ATOM 1044 C CA . ILE A 1 124 ? 5.796 13.630 -21.514 1.00 78.88 124 ILE A CA 1
ATOM 1045 C C . ILE A 1 124 ? 4.485 14.021 -20.829 1.00 78.88 124 ILE A C 1
ATOM 1047 O O . ILE A 1 124 ? 3.897 13.227 -20.090 1.00 78.88 124 ILE A O 1
ATOM 1051 N N . CYS A 1 125 ? 4.032 15.256 -21.047 1.00 67.75 125 CYS A N 1
ATOM 1052 C CA . CYS A 1 125 ? 2.695 15.661 -20.619 1.00 67.75 125 CYS A CA 1
ATOM 1053 C C . CYS A 1 125 ? 1.630 14.913 -21.444 1.00 67.75 125 CYS A C 1
ATOM 1055 O O . CYS A 1 125 ? 1.813 14.789 -22.657 1.00 67.75 125 CYS A O 1
ATOM 1057 N N . PRO A 1 126 ? 0.552 14.415 -20.807 1.00 57.88 126 PRO A N 1
ATOM 1058 C CA . PRO A 1 126 ? -0.594 13.862 -21.520 1.00 57.88 126 PRO A CA 1
ATOM 1059 C C . PRO A 1 126 ? -1.334 14.917 -22.347 1.00 57.88 126 PRO A C 1
ATOM 1061 O O . PRO A 1 126 ? -1.277 16.114 -21.974 1.00 57.88 126 PRO A O 1
#

Sequence (126 aa):
MRKNYEPETKKQIVRLHLEQGRTIKSLSEEYGVSTASVSNWVNQFRKECQNNSQAKEEYDSMQEILKLRKELAEARKENEFLKNENQQADYGIFCEGDRLEAYRFIQSYHEIFGTRWLLRKFNICP